Protein AF-A0A5U9QV04-F1 (afdb_monomer_lite)

Structure (mmCIF, N/CA/C/O backbone):
data_AF-A0A5U9QV04-F1
#
_entry.id   AF-A0A5U9QV04-F1
#
loop_
_atom_site.group_PDB
_atom_site.id
_atom_site.type_symbol
_atom_site.label_atom_id
_atom_site.label_alt_id
_atom_site.label_comp_id
_atom_site.label_asym_id
_atom_site.label_entity_id
_atom_site.label_seq_id
_atom_site.pdbx_PDB_ins_code
_atom_site.Cartn_x
_atom_site.Cartn_y
_atom_site.Cartn_z
_atom_site.occupancy
_atom_site.B_iso_or_equiv
_atom_site.auth_seq_id
_atom_site.auth_comp_id
_atom_site.auth_asym_id
_atom_site.auth_atom_id
_atom_site.pdbx_PDB_model_num
ATOM 1 N N . GLY A 1 1 ? 17.206 -8.617 -10.896 1.00 93.12 1 GLY A N 1
ATOM 2 C CA . GLY A 1 1 ? 17.234 -7.460 -11.802 1.00 93.12 1 GLY A CA 1
ATOM 3 C C . GLY A 1 1 ? 16.052 -7.470 -12.743 1.00 93.12 1 GLY A C 1
ATOM 4 O O . GLY A 1 1 ? 15.177 -8.313 -12.591 1.00 93.12 1 GLY A O 1
ATOM 5 N N . ILE A 1 2 ? 16.029 -6.544 -13.695 1.00 98.12 2 ILE A N 1
ATOM 6 C CA . ILE A 1 2 ? 15.026 -6.444 -14.764 1.00 98.12 2 ILE A CA 1
ATOM 7 C C . ILE A 1 2 ? 15.676 -5.795 -15.986 1.00 98.12 2 ILE A C 1
ATOM 9 O O . ILE A 1 2 ? 16.628 -5.028 -15.838 1.00 98.12 2 ILE A O 1
ATOM 13 N N . ARG A 1 3 ? 15.158 -6.073 -17.183 1.00 97.94 3 ARG A N 1
ATOM 14 C CA . ARG A 1 3 ? 15.491 -5.307 -18.385 1.00 97.94 3 ARG A CA 1
ATOM 15 C C . ARG A 1 3 ? 14.346 -4.354 -18.701 1.00 97.94 3 ARG A C 1
ATOM 17 O O . ARG A 1 3 ? 13.222 -4.794 -18.927 1.00 97.94 3 ARG A O 1
ATOM 24 N N . LEU A 1 4 ? 14.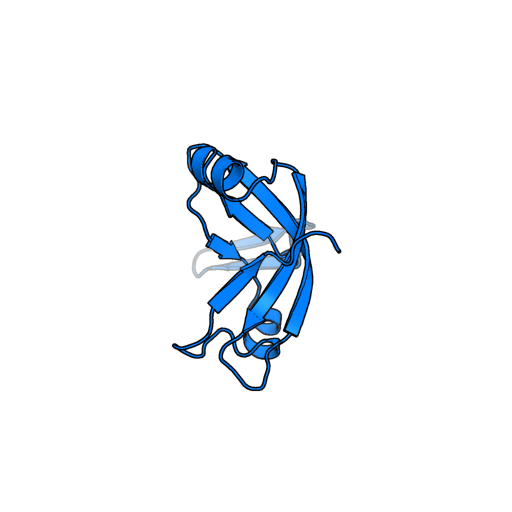636 -3.060 -18.693 1.00 97.81 4 LEU A N 1
ATOM 25 C CA . LEU A 1 4 ? 13.705 -2.013 -19.095 1.00 97.81 4 LEU A CA 1
ATOM 26 C C . LEU A 1 4 ? 13.865 -1.790 -20.594 1.00 97.81 4 LEU A C 1
ATOM 28 O O . LEU A 1 4 ? 14.971 -1.523 -21.058 1.00 97.81 4 LEU A O 1
ATOM 32 N N . VAL A 1 5 ? 12.774 -1.909 -21.345 1.00 98.12 5 VAL A N 1
ATOM 33 C CA . VAL A 1 5 ? 12.779 -1.755 -22.803 1.00 98.12 5 VAL A CA 1
ATOM 34 C C . VAL A 1 5 ? 11.809 -0.650 -23.185 1.00 98.12 5 VAL A C 1
ATOM 36 O O . VAL A 1 5 ? 10.658 -0.637 -22.751 1.00 98.12 5 VAL A O 1
ATOM 39 N N . SER A 1 6 ? 12.279 0.271 -24.015 1.00 97.75 6 SER A N 1
ATOM 40 C CA . SER A 1 6 ? 11.476 1.309 -24.655 1.00 97.75 6 SER A CA 1
ATOM 41 C C . SER A 1 6 ? 11.706 1.276 -26.170 1.00 97.75 6 SER A C 1
ATOM 43 O O . SER A 1 6 ? 12.660 0.642 -26.624 1.00 97.75 6 SER A O 1
ATOM 45 N N . PRO A 1 7 ? 10.907 1.999 -26.973 1.00 98.50 7 PRO A N 1
ATOM 46 C CA . PRO A 1 7 ? 11.149 2.107 -28.413 1.00 98.50 7 PRO A CA 1
ATOM 47 C C . PRO A 1 7 ? 12.511 2.711 -28.804 1.00 98.50 7 PRO A C 1
ATOM 49 O O . PRO A 1 7 ? 12.916 2.571 -29.954 1.00 98.50 7 PRO A O 1
ATOM 52 N N . PHE A 1 8 ? 13.206 3.396 -27.887 1.00 97.69 8 PHE A N 1
ATOM 53 C CA . PHE A 1 8 ? 14.444 4.129 -28.181 1.00 97.69 8 PHE A CA 1
ATOM 54 C C . PHE A 1 8 ? 15.707 3.480 -27.598 1.00 97.69 8 PHE A C 1
ATOM 56 O O . PHE A 1 8 ? 16.801 3.746 -28.090 1.00 97.69 8 PHE A O 1
ATOM 63 N N . ALA A 1 9 ? 15.574 2.670 -26.542 1.00 98.12 9 ALA A N 1
ATOM 64 C CA . ALA A 1 9 ? 16.699 2.058 -25.834 1.00 98.12 9 ALA A CA 1
ATOM 65 C C . ALA A 1 9 ? 16.256 0.911 -24.913 1.00 98.12 9 ALA A C 1
ATOM 67 O O . ALA A 1 9 ? 15.092 0.846 -24.498 1.00 98.12 9 ALA A O 1
ATOM 68 N N . GLU A 1 10 ? 17.225 0.081 -24.523 1.00 98.19 10 GLU A N 1
ATOM 69 C CA . GLU A 1 10 ? 17.106 -0.894 -23.439 1.00 98.19 10 GLU A CA 1
ATOM 70 C C . GLU A 1 10 ? 18.167 -0.669 -22.349 1.00 98.19 10 GLU A C 1
ATOM 72 O O . GLU A 1 10 ? 19.262 -0.177 -22.620 1.00 98.19 10 GLU A O 1
ATOM 77 N N . LEU A 1 11 ? 17.823 -1.019 -21.107 1.00 97.88 11 LEU A N 1
ATOM 78 C CA . LEU A 1 11 ? 18.690 -0.921 -19.932 1.00 97.88 11 LEU A CA 1
ATOM 79 C C . LEU A 1 11 ? 18.523 -2.163 -19.055 1.00 97.88 11 LEU A C 1
ATOM 81 O O . LEU A 1 11 ? 17.411 -2.479 -18.628 1.00 97.88 11 LEU A O 1
ATOM 85 N N . GLU A 1 12 ? 19.626 -2.833 -18.729 1.00 98.25 12 GLU A N 1
ATOM 86 C CA . GLU A 1 12 ? 19.637 -3.889 -17.717 1.00 98.25 12 GLU A CA 1
ATOM 87 C C . GLU A 1 12 ? 19.944 -3.316 -16.332 1.00 98.25 12 GLU A C 1
ATOM 89 O O . GLU A 1 12 ? 20.982 -2.696 -16.105 1.00 98.25 12 GLU A O 1
ATOM 94 N N . LEU A 1 13 ? 19.040 -3.556 -15.383 1.00 98.12 13 LEU A N 1
ATOM 95 C CA . LEU A 1 13 ? 19.241 -3.248 -13.973 1.00 98.12 13 LEU A CA 1
ATOM 96 C C . LEU A 1 13 ? 19.574 -4.542 -13.217 1.00 98.12 13 LEU A C 1
ATOM 98 O O . LEU A 1 13 ? 18.731 -5.446 -13.177 1.00 98.12 13 LEU A O 1
ATOM 102 N N . PRO A 1 14 ? 20.748 -4.660 -12.565 1.00 97.75 14 PRO A N 1
ATOM 103 C CA . PRO A 1 14 ? 21.109 -5.872 -11.826 1.00 97.75 14 PRO A CA 1
ATOM 104 C C . PRO A 1 14 ? 20.211 -6.086 -10.593 1.00 97.75 14 PRO A C 1
ATOM 106 O O . PRO A 1 14 ? 19.885 -7.222 -10.234 1.00 97.75 14 PRO A O 1
ATOM 109 N N . SER A 1 15 ? 19.721 -5.002 -9.990 1.00 97.56 15 SER A N 1
ATOM 110 C CA . SER A 1 15 ? 18.882 -4.986 -8.786 1.00 97.56 15 SER A CA 1
ATOM 111 C C . SER A 1 15 ? 17.851 -3.845 -8.830 1.00 97.56 15 SER A C 1
ATOM 113 O O . SER A 1 15 ? 17.851 -3.046 -9.763 1.00 97.56 15 SER A O 1
ATOM 115 N N . GLY A 1 16 ? 16.938 -3.803 -7.850 1.00 95.75 16 GLY A N 1
ATOM 116 C CA . GLY A 1 16 ? 15.930 -2.737 -7.702 1.00 95.75 16 GLY A CA 1
ATOM 117 C C . GLY A 1 16 ? 14.471 -3.172 -7.891 1.00 95.75 16 GLY A C 1
ATOM 118 O O . GLY A 1 16 ? 13.570 -2.403 -7.582 1.00 95.75 16 GLY A O 1
ATOM 119 N N . VAL A 1 17 ? 14.222 -4.404 -8.347 1.00 97.50 17 VAL A N 1
ATOM 120 C CA . VAL A 1 17 ? 12.866 -4.984 -8.385 1.00 97.50 17 VAL A CA 1
ATOM 121 C C . VAL A 1 17 ? 12.452 -5.402 -6.979 1.00 97.50 17 VAL A C 1
ATOM 123 O O . VAL A 1 17 ? 13.228 -6.061 -6.285 1.00 97.50 17 VAL A O 1
ATOM 126 N N . ILE A 1 18 ? 11.227 -5.056 -6.590 1.00 97.50 18 ILE A N 1
ATOM 127 C CA . ILE A 1 18 ? 10.637 -5.395 -5.294 1.00 97.50 18 ILE A CA 1
ATOM 128 C C . ILE A 1 18 ? 9.210 -5.917 -5.474 1.00 97.50 18 ILE A C 1
ATOM 130 O O . ILE A 1 18 ? 8.547 -5.588 -6.456 1.00 97.50 18 ILE A O 1
ATOM 134 N N . VAL A 1 19 ? 8.734 -6.681 -4.492 1.00 97.50 19 VAL A N 1
ATOM 135 C CA . VAL A 1 19 ? 7.297 -6.846 -4.235 1.00 97.50 19 VAL A CA 1
ATOM 136 C C . VAL A 1 19 ? 6.888 -5.729 -3.281 1.00 97.50 19 VAL A C 1
ATOM 138 O O . VAL A 1 19 ? 7.588 -5.479 -2.295 1.00 97.50 19 VAL A O 1
ATOM 141 N N . ALA A 1 20 ? 5.809 -5.013 -3.592 1.00 97.69 20 ALA A N 1
ATOM 142 C CA . ALA A 1 20 ? 5.375 -3.888 -2.776 1.00 97.69 20 ALA A CA 1
ATOM 143 C C . ALA A 1 20 ? 4.895 -4.388 -1.407 1.00 97.69 20 ALA A C 1
ATOM 145 O O . ALA A 1 20 ? 3.978 -5.192 -1.308 1.00 97.69 20 ALA A O 1
ATOM 146 N N . GLN A 1 21 ? 5.514 -3.907 -0.330 1.00 98.00 21 GLN A N 1
ATOM 147 C CA . GLN A 1 21 ? 5.004 -4.158 1.013 1.00 98.00 21 GLN A CA 1
ATOM 148 C C . GLN A 1 21 ? 3.805 -3.241 1.269 1.00 98.00 21 GLN A C 1
ATOM 150 O O . GLN A 1 21 ? 3.951 -2.021 1.173 1.00 98.00 21 GLN A O 1
ATOM 155 N N . ARG A 1 22 ? 2.658 -3.805 1.656 1.00 98.50 22 ARG A N 1
ATOM 156 C CA . ARG A 1 22 ? 1.475 -3.042 2.078 1.00 98.50 22 ARG A CA 1
ATOM 157 C C . ARG A 1 22 ? 1.763 -2.022 3.180 1.00 98.50 22 ARG A C 1
ATOM 159 O O . ARG A 1 22 ? 2.480 -2.304 4.146 1.00 98.50 22 ARG A O 1
ATOM 166 N N . HIS A 1 23 ? 1.186 -0.835 3.049 1.00 98.69 23 HIS A N 1
ATOM 167 C CA . HIS A 1 23 ? 1.396 0.273 3.979 1.00 98.69 23 HIS A CA 1
ATOM 168 C C . HIS A 1 23 ? 0.249 1.282 3.928 1.00 98.69 23 HIS A C 1
ATOM 170 O O . HIS A 1 23 ? -0.539 1.289 2.988 1.00 98.69 23 HIS A O 1
ATOM 176 N N . ILE A 1 24 ? 0.162 2.140 4.942 1.00 98.69 24 ILE A N 1
ATOM 177 C CA . ILE A 1 24 ? -0.771 3.266 4.978 1.00 98.69 24 ILE A CA 1
ATOM 178 C C . ILE A 1 24 ? 0.036 4.562 4.998 1.00 98.69 24 ILE A C 1
ATOM 180 O O . ILE A 1 24 ? 0.868 4.765 5.887 1.00 98.69 24 ILE A O 1
ATOM 184 N N . HIS A 1 25 ? -0.213 5.431 4.024 1.00 98.75 25 HIS A N 1
ATOM 185 C CA . HIS A 1 25 ? 0.223 6.820 4.059 1.00 98.75 25 HIS A CA 1
ATOM 186 C C . HIS A 1 25 ? -0.716 7.628 4.950 1.00 98.75 25 HIS A C 1
ATOM 188 O O . HIS A 1 25 ? -1.926 7.415 4.938 1.00 98.75 25 HIS A O 1
ATOM 194 N N . MET A 1 26 ? -0.163 8.546 5.739 1.00 98.38 26 MET A N 1
ATOM 195 C CA . MET A 1 26 ? -0.924 9.420 6.631 1.00 98.38 26 MET A CA 1
ATOM 196 C C . MET A 1 26 ? -0.274 10.799 6.728 1.00 98.38 26 MET A C 1
ATOM 198 O O . MET A 1 26 ? 0.955 10.911 6.771 1.00 98.38 26 MET A O 1
ATOM 202 N N . SER A 1 27 ? -1.091 11.846 6.856 1.00 98.69 27 SER A N 1
ATOM 203 C CA . SER A 1 27 ? -0.600 13.127 7.368 1.00 98.69 27 SER A CA 1
ATOM 204 C C . SER A 1 27 ? -0.325 13.029 8.881 1.0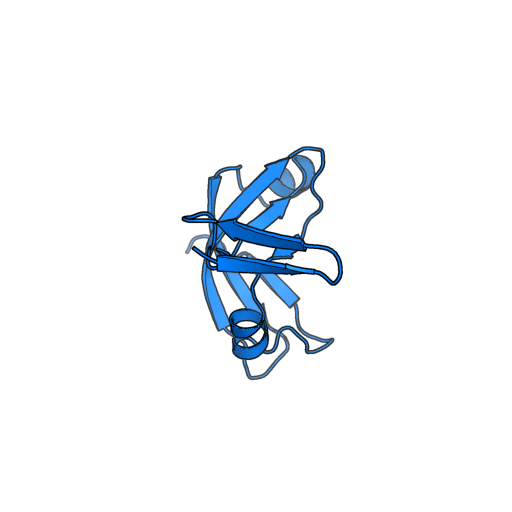0 98.69 27 SER A C 1
ATOM 206 O O . SER A 1 27 ? -0.861 12.137 9.551 1.00 98.69 27 SER A O 1
ATOM 208 N N . PRO A 1 28 ? 0.458 13.947 9.482 1.00 98.62 28 PRO A N 1
ATOM 209 C CA . PRO A 1 28 ? 0.638 13.976 10.936 1.00 98.62 28 PRO A CA 1
ATOM 210 C C . PRO A 1 28 ? -0.678 14.117 11.717 1.00 98.62 28 PRO A C 1
ATOM 212 O O . PRO A 1 28 ? -0.798 13.578 12.816 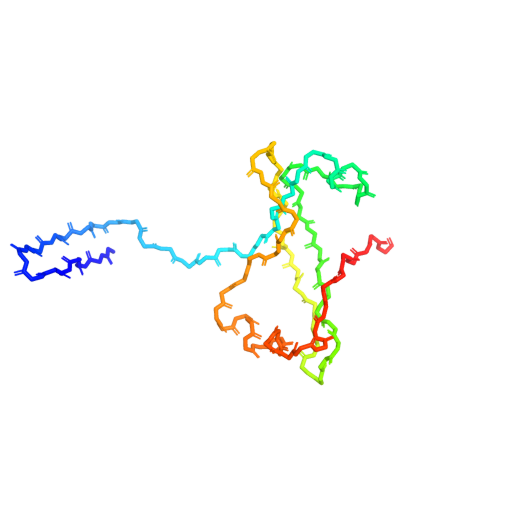1.00 98.62 28 PRO A O 1
ATOM 215 N N . LEU A 1 29 ? -1.672 14.813 11.151 1.00 98.50 29 LEU A N 1
ATOM 216 C CA . LEU A 1 29 ? -2.992 14.959 11.764 1.00 98.50 29 LEU A CA 1
ATOM 217 C C . LEU A 1 29 ? -3.773 13.639 11.738 1.00 98.50 29 LEU A C 1
ATOM 219 O O . LEU A 1 29 ? -4.343 13.263 12.759 1.00 98.50 29 LEU A O 1
ATOM 223 N N . ASP A 1 30 ? -3.761 12.917 10.614 1.00 98.38 30 ASP A N 1
ATOM 224 C CA . ASP A 1 30 ? -4.424 11.608 10.509 1.00 98.38 30 ASP A CA 1
ATOM 225 C C . ASP A 1 30 ? -3.815 10.609 11.495 1.00 98.38 30 ASP A C 1
ATOM 227 O O . ASP A 1 30 ? -4.540 9.932 12.221 1.00 98.38 30 ASP A O 1
ATOM 231 N N . ALA A 1 31 ? -2.482 10.572 11.580 1.00 97.94 31 ALA A N 1
ATOM 232 C CA . ALA A 1 31 ? -1.758 9.723 12.521 1.00 97.94 31 ALA A CA 1
ATOM 233 C C . ALA A 1 31 ? -2.134 10.037 13.982 1.00 97.94 31 ALA A C 1
ATOM 235 O O . ALA A 1 31 ? -2.399 9.125 14.766 1.00 97.94 31 ALA A O 1
ATOM 236 N N . LEU A 1 32 ? -2.253 11.325 14.334 1.00 97.69 32 LEU A N 1
ATOM 237 C CA . LEU A 1 32 ? -2.708 11.761 15.656 1.00 97.69 32 LEU A CA 1
ATOM 238 C C . LEU A 1 32 ? -4.154 11.326 15.947 1.00 97.69 32 LEU A C 1
ATOM 240 O O . LEU A 1 32 ? -4.428 10.801 17.027 1.00 97.69 32 LEU A O 1
ATOM 244 N N . ILE A 1 33 ? -5.075 11.525 14.997 1.00 97.31 33 ILE A N 1
ATOM 245 C CA . ILE A 1 33 ? -6.494 11.151 15.131 1.00 97.31 33 ILE A CA 1
ATOM 246 C C . ILE A 1 33 ? -6.638 9.636 15.305 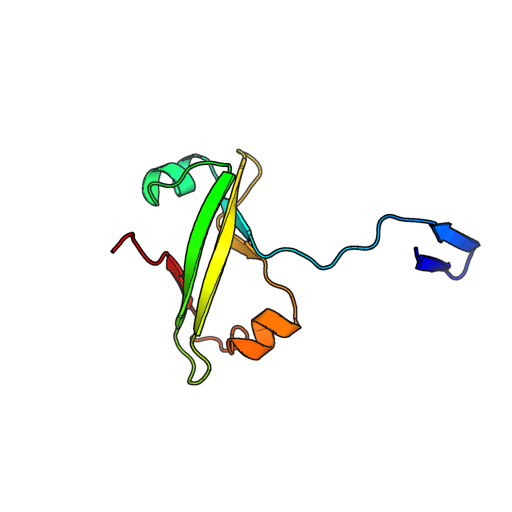1.00 97.31 33 ILE A C 1
ATOM 248 O O . ILE A 1 33 ? -7.390 9.175 16.167 1.00 97.31 33 ILE A O 1
ATOM 252 N N . LEU A 1 34 ? -5.893 8.867 14.511 1.00 96.06 34 LEU A N 1
ATOM 253 C CA . LEU A 1 34 ? -5.912 7.405 14.504 1.00 96.06 34 LEU A CA 1
ATOM 254 C C . LEU A 1 34 ? -5.017 6.782 15.585 1.00 96.06 34 LEU A C 1
ATOM 256 O O . LEU A 1 34 ? -5.042 5.566 15.758 1.00 96.06 34 LEU A O 1
ATOM 260 N N . LYS A 1 35 ? -4.289 7.608 16.349 1.00 96.69 35 LYS A N 1
ATOM 261 C CA . LYS A 1 35 ? -3.410 7.217 17.463 1.00 96.69 35 LYS A CA 1
ATOM 262 C C . LYS A 1 35 ? -2.327 6.213 17.056 1.00 96.69 35 LYS A C 1
ATOM 264 O O . LYS A 1 35 ? -2.065 5.252 17.776 1.00 96.69 35 LYS A O 1
ATOM 269 N N . VAL A 1 36 ? -1.697 6.462 15.914 1.00 96.81 36 VAL A N 1
ATOM 270 C CA . VAL A 1 36 ? -0.563 5.689 15.391 1.00 96.81 36 VAL A CA 1
ATOM 271 C C . VAL A 1 36 ? 0.613 6.617 15.094 1.00 96.81 36 VAL A C 1
ATOM 273 O O . VAL A 1 36 ? 0.447 7.829 14.959 1.00 96.81 36 VAL A O 1
ATOM 276 N N . SER A 1 37 ? 1.809 6.052 14.991 1.00 97.44 37 SER A N 1
ATOM 277 C CA . SER A 1 37 ? 3.054 6.767 14.711 1.00 97.44 37 SER A CA 1
ATOM 278 C C . SER A 1 37 ? 3.728 6.253 13.441 1.00 97.44 37 SER A C 1
ATOM 280 O O . SER A 1 37 ? 3.479 5.143 12.972 1.00 97.44 37 SER A O 1
ATOM 282 N N . HIS A 1 38 ? 4.620 7.067 12.873 1.00 98.19 38 HIS A N 1
ATOM 283 C CA . HIS A 1 38 ? 5.484 6.628 11.778 1.00 98.19 38 HIS A CA 1
ATOM 284 C C . HIS A 1 38 ? 6.290 5.388 12.193 1.00 98.19 38 HIS A C 1
ATOM 286 O O . HIS A 1 38 ? 6.943 5.403 13.233 1.00 98.19 38 HIS A O 1
ATOM 292 N N . GLY A 1 39 ? 6.293 4.354 11.350 1.00 96.88 39 GLY A N 1
ATOM 293 C CA . GLY A 1 39 ? 7.018 3.107 11.593 1.00 96.88 39 GLY A CA 1
ATOM 294 C C . GLY A 1 39 ? 6.240 2.057 12.388 1.00 96.88 39 GLY A C 1
ATOM 295 O O . GLY A 1 39 ? 6.721 0.930 12.503 1.00 96.88 39 GLY A O 1
ATOM 296 N N . ASP A 1 40 ? 5.043 2.377 12.890 1.00 97.69 40 ASP A N 1
ATOM 297 C CA . ASP A 1 40 ? 4.192 1.387 13.547 1.00 97.69 40 ASP A CA 1
ATOM 298 C C . ASP A 1 40 ? 3.752 0.293 12.565 1.00 97.69 40 ASP A C 1
ATOM 300 O O . ASP A 1 40 ? 3.532 0.534 11.374 1.00 97.69 40 ASP A O 1
ATOM 304 N N . MET A 1 41 ? 3.573 -0.917 13.097 1.00 97.44 41 MET A N 1
ATOM 305 C CA . MET A 1 41 ? 2.995 -2.049 12.379 1.00 97.44 41 MET A CA 1
ATOM 306 C C . MET A 1 41 ? 1.600 -2.319 12.932 1.00 97.44 41 MET A C 1
ATOM 308 O O . MET A 1 41 ? 1.444 -2.654 14.106 1.00 97.44 41 MET A O 1
ATOM 312 N N . VAL A 1 42 ? 0.585 -2.193 12.083 1.00 97.19 42 VAL A N 1
ATOM 313 C CA . VAL A 1 42 ? -0.822 -2.351 12.468 1.00 97.19 42 VAL A CA 1
ATOM 314 C C . VAL A 1 42 ? -1.472 -3.524 11.744 1.00 97.19 42 VAL A C 1
ATOM 316 O O . VAL A 1 42 ? -0.889 -4.137 10.845 1.00 97.19 42 VAL A O 1
ATOM 319 N N . SER A 1 43 ? -2.701 -3.838 12.148 1.00 98.00 43 SER A N 1
ATOM 320 C CA . SER A 1 43 ? -3.578 -4.740 11.406 1.00 98.00 43 SER A CA 1
ATOM 321 C C . SER A 1 43 ? -4.747 -3.958 10.818 1.00 98.00 43 SER A C 1
ATOM 323 O O . SER A 1 43 ? -5.283 -3.057 11.466 1.00 98.00 43 SER A O 1
ATOM 325 N N . VAL A 1 44 ? -5.146 -4.301 9.597 1.00 98.19 44 VAL A N 1
ATOM 326 C CA . VAL A 1 44 ? -6.226 -3.624 8.871 1.00 98.19 44 VAL A CA 1
ATOM 327 C C . VAL A 1 44 ? -7.243 -4.653 8.416 1.00 98.19 44 VAL A C 1
ATOM 329 O O . VAL A 1 44 ? -6.882 -5.608 7.733 1.00 98.19 44 VAL A O 1
ATOM 332 N N . ALA A 1 45 ? -8.500 -4.457 8.795 1.00 98.06 45 ALA A N 1
ATOM 333 C CA . ALA A 1 45 ? -9.616 -5.214 8.252 1.00 98.06 45 ALA A CA 1
ATOM 334 C C . ALA A 1 45 ? -10.100 -4.537 6.967 1.00 98.06 45 ALA A C 1
ATOM 336 O O . ALA A 1 45 ? -10.308 -3.322 6.967 1.00 98.06 45 ALA A O 1
ATOM 337 N N . ILE A 1 46 ? -10.280 -5.318 5.905 1.00 97.94 46 ILE A N 1
ATOM 338 C CA . ILE A 1 46 ? -11.051 -4.925 4.725 1.00 97.94 46 ILE A CA 1
ATOM 339 C C . ILE A 1 46 ? -12.421 -5.587 4.854 1.00 97.94 46 ILE A C 1
ATOM 341 O O . ILE A 1 46 ? -12.513 -6.805 5.016 1.00 97.94 46 ILE A O 1
ATOM 345 N N . GLU A 1 47 ? -13.468 -4.770 4.853 1.00 96.62 47 GLU A N 1
ATOM 346 C CA . GLU A 1 47 ? -14.862 -5.155 5.102 1.00 96.62 47 GLU A CA 1
ATOM 347 C C . GLU A 1 47 ? -15.749 -4.640 3.955 1.00 96.62 47 GLU A C 1
ATOM 349 O O . GLU A 1 47 ? -15.307 -3.799 3.180 1.00 96.62 47 GLU A O 1
ATOM 354 N N . GLY A 1 48 ? -16.997 -5.118 3.846 1.00 91.31 48 GLY A N 1
ATOM 355 C CA . GLY A 1 48 ? -17.959 -4.672 2.818 1.00 91.31 48 GLY A CA 1
ATOM 356 C C . GLY A 1 48 ? -18.123 -5.611 1.614 1.00 91.31 48 GLY A C 1
ATOM 357 O O . GLY A 1 48 ? -18.975 -5.363 0.764 1.00 91.31 48 GLY A O 1
ATOM 358 N N . ASP A 1 49 ? -17.362 -6.706 1.581 1.00 92.06 49 ASP A N 1
ATOM 359 C CA . ASP A 1 49 ? -17.433 -7.786 0.591 1.00 92.06 49 ASP A CA 1
ATOM 360 C C . ASP A 1 49 ? -17.323 -9.163 1.284 1.00 92.06 49 ASP A C 1
ATOM 362 O O . ASP A 1 49 ? -16.776 -9.263 2.388 1.00 92.06 49 ASP A O 1
ATOM 366 N N . ASP A 1 50 ? -17.803 -10.232 0.637 1.00 93.94 50 ASP A N 1
ATOM 367 C CA . ASP A 1 50 ? -17.715 -11.615 1.144 1.00 93.94 50 ASP A CA 1
ATOM 368 C C . ASP A 1 50 ? -16.263 -12.120 1.252 1.00 93.94 50 ASP A C 1
ATOM 370 O O . ASP A 1 50 ? -15.981 -13.086 1.964 1.00 93.94 50 ASP A O 1
ATOM 374 N N . ARG A 1 51 ? -15.322 -11.459 0.568 1.00 96.75 51 ARG A N 1
ATOM 375 C CA . ARG A 1 51 ? -13.878 -11.727 0.631 1.00 96.75 51 ARG A CA 1
ATOM 376 C C . ARG A 1 51 ? -13.153 -10.958 1.738 1.00 96.75 51 ARG A C 1
ATOM 378 O O . ARG A 1 51 ? -11.921 -10.935 1.750 1.00 96.75 51 ARG A O 1
ATOM 385 N N . GLY A 1 52 ? -13.893 -10.347 2.665 1.00 96.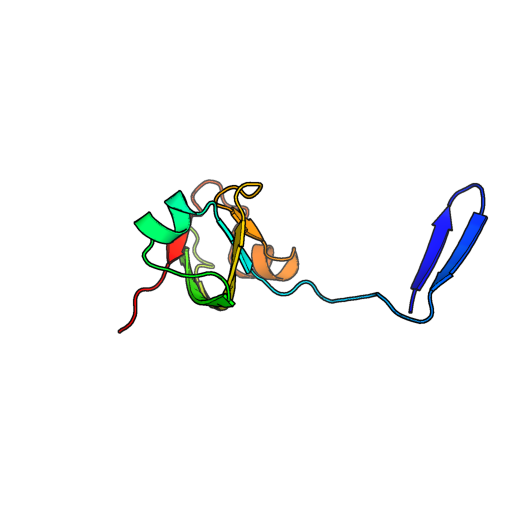31 52 GLY A N 1
ATOM 386 C CA . GLY A 1 52 ? -13.327 -9.590 3.777 1.00 96.31 52 GLY A CA 1
ATOM 387 C C . GLY A 1 52 ? -12.268 -10.374 4.563 1.00 96.31 52 GLY A C 1
ATOM 388 O O . GLY A 1 52 ? -12.412 -11.567 4.843 1.00 96.31 52 GLY A O 1
ATOM 389 N N . LEU A 1 53 ? -11.177 -9.697 4.922 1.00 97.56 53 LEU A N 1
ATOM 390 C CA . LEU A 1 53 ? -10.034 -10.298 5.611 1.00 97.56 53 LEU A CA 1
ATOM 391 C C . LEU A 1 53 ? -9.268 -9.271 6.448 1.00 97.56 53 LEU A C 1
ATOM 393 O O . LEU A 1 53 ? -9.515 -8.068 6.371 1.00 97.56 53 LEU A O 1
ATOM 397 N N . ILE A 1 54 ? -8.312 -9.753 7.247 1.00 98.19 54 ILE A N 1
ATOM 398 C CA . ILE A 1 54 ? -7.416 -8.900 8.034 1.00 98.19 54 ILE A CA 1
ATOM 399 C C . ILE A 1 54 ? -5.984 -9.043 7.523 1.00 98.19 54 ILE A C 1
ATOM 401 O O . ILE A 1 54 ? -5.378 -10.113 7.612 1.00 98.19 54 ILE A O 1
ATOM 405 N N . PHE A 1 55 ? -5.417 -7.936 7.055 1.00 98.19 55 PHE A N 1
ATOM 406 C CA . PHE A 1 55 ? -3.994 -7.822 6.781 1.00 98.19 55 PHE A CA 1
ATOM 407 C C . PHE A 1 55 ? -3.245 -7.499 8.072 1.00 98.19 55 PHE A C 1
ATOM 409 O O . PHE A 1 55 ? -3.404 -6.419 8.635 1.00 98.19 55 PHE A O 1
ATOM 416 N N . ASN A 1 56 ? -2.397 -8.421 8.526 1.00 97.31 56 ASN A N 1
ATOM 417 C CA . ASN A 1 56 ? -1.436 -8.152 9.597 1.00 97.31 56 ASN A CA 1
ATOM 418 C C . ASN A 1 56 ? -0.173 -7.481 9.038 1.00 97.31 56 ASN A C 1
ATOM 420 O O . ASN A 1 56 ? 0.156 -7.637 7.855 1.00 97.31 56 ASN A O 1
ATOM 424 N N . ASN A 1 57 ? 0.592 -6.832 9.917 1.00 96.81 57 ASN A N 1
ATOM 425 C CA . ASN A 1 57 ? 1.884 -6.225 9.596 1.00 96.81 57 ASN A CA 1
ATOM 426 C C . ASN A 1 57 ? 1.787 -5.207 8.443 1.00 96.81 57 ASN A C 1
ATOM 428 O O . ASN A 1 57 ? 2.557 -5.273 7.484 1.00 96.81 57 ASN A O 1
ATOM 432 N N . VAL A 1 58 ? 0.846 -4.267 8.537 1.00 98.31 58 VAL A N 1
ATOM 433 C CA . VAL A 1 58 ? 0.742 -3.114 7.629 1.00 98.31 58 VAL A CA 1
ATOM 434 C C . VAL A 1 58 ? 1.546 -1.956 8.209 1.00 98.31 58 VAL A C 1
ATOM 436 O O . VAL A 1 58 ? 1.312 -1.563 9.349 1.00 98.31 58 VAL A O 1
ATOM 439 N N . ALA A 1 59 ? 2.505 -1.427 7.449 1.00 98.31 59 ALA A N 1
ATOM 440 C CA . ALA A 1 59 ? 3.383 -0.363 7.934 1.00 98.31 59 ALA A CA 1
ATOM 441 C C . ALA A 1 59 ? 2.704 1.012 7.874 1.00 98.31 59 ALA A C 1
ATOM 443 O O . ALA A 1 59 ? 2.096 1.361 6.862 1.00 98.31 59 ALA A O 1
ATOM 444 N N . ILE A 1 60 ? 2.862 1.826 8.916 1.00 98.56 60 ILE A N 1
ATOM 445 C CA . ILE A 1 60 ? 2.423 3.224 8.927 1.00 98.56 60 ILE A CA 1
ATOM 446 C C . ILE A 1 60 ? 3.552 4.134 8.441 1.00 98.56 60 ILE A C 1
ATOM 448 O O . ILE A 1 60 ? 4.666 4.119 8.969 1.00 98.56 60 ILE A O 1
ATOM 452 N N . ARG A 1 61 ? 3.253 4.977 7.452 1.00 98.56 61 ARG A N 1
ATOM 453 C CA . ARG A 1 61 ? 4.163 5.986 6.906 1.00 98.56 61 ARG A CA 1
ATOM 454 C C . ARG A 1 61 ? 3.530 7.363 7.055 1.00 98.56 61 ARG A C 1
ATOM 456 O O . ARG A 1 61 ? 2.559 7.685 6.380 1.00 98.56 61 ARG A O 1
ATOM 463 N N . VAL A 1 62 ? 4.093 8.169 7.949 1.00 98.69 62 VAL A N 1
ATOM 464 C CA . VAL A 1 62 ? 3.630 9.541 8.203 1.00 98.69 62 VAL A CA 1
ATOM 465 C C . VAL A 1 62 ? 4.566 10.554 7.550 1.00 98.69 62 VAL A C 1
ATOM 467 O O . VAL A 1 62 ? 5.778 10.473 7.762 1.00 98.69 62 VAL A O 1
ATOM 470 N N . SER A 1 63 ? 4.008 11.509 6.804 1.00 98.50 63 SER A N 1
ATOM 471 C CA . SER A 1 63 ? 4.702 12.683 6.252 1.00 98.50 63 SER A CA 1
ATOM 472 C C . SER A 1 63 ? 3.706 13.834 6.016 1.00 98.50 63 SER A C 1
ATOM 474 O O . SER A 1 63 ? 2.552 13.557 5.691 1.00 98.50 63 SER A O 1
ATOM 476 N N . PRO A 1 64 ? 4.098 15.121 6.129 1.00 98.31 64 PRO A N 1
ATOM 477 C CA . PRO A 1 64 ? 3.237 16.252 5.759 1.00 98.31 64 PRO A CA 1
ATOM 478 C C . PRO A 1 64 ? 2.740 16.225 4.303 1.00 98.31 64 PRO A C 1
ATOM 480 O O . PRO A 1 64 ? 1.681 16.777 4.021 1.00 98.31 64 PRO A O 1
ATOM 483 N N . ASP A 1 65 ? 3.475 15.561 3.405 1.00 98.06 65 ASP A N 1
ATOM 484 C CA . ASP A 1 65 ? 3.144 15.450 1.975 1.00 98.06 65 ASP A CA 1
ATOM 485 C C . ASP A 1 65 ? 2.251 14.236 1.643 1.00 98.06 65 ASP A C 1
ATOM 487 O O . ASP A 1 65 ? 1.969 13.962 0.476 1.00 98.06 65 ASP A O 1
ATOM 491 N N . MET A 1 66 ? 1.822 13.478 2.654 1.00 98.12 66 MET A N 1
ATOM 492 C CA . MET A 1 66 ? 1.015 12.267 2.500 1.00 98.12 66 MET A CA 1
ATOM 493 C C . MET A 1 66 ? -0.458 12.515 2.829 1.00 98.12 66 MET A C 1
ATOM 495 O O . MET A 1 66 ? -0.806 13.335 3.678 1.00 98.12 66 MET A O 1
ATOM 499 N N . ARG A 1 67 ? -1.334 11.757 2.166 1.00 98.12 67 ARG A N 1
ATOM 500 C CA . ARG A 1 67 ? -2.772 11.694 2.455 1.00 98.12 67 ARG A CA 1
ATOM 501 C C . ARG A 1 67 ? -3.118 10.328 3.026 1.00 98.12 67 ARG A C 1
ATOM 503 O O . ARG A 1 67 ? -2.417 9.366 2.729 1.00 98.12 67 ARG A O 1
ATOM 510 N N . LEU A 1 68 ? -4.192 10.262 3.813 1.00 98.25 68 LEU A N 1
ATOM 511 C CA . LEU A 1 68 ? -4.702 9.007 4.351 1.00 98.25 68 LEU A CA 1
ATOM 512 C C . LEU A 1 68 ? -5.109 8.055 3.218 1.00 98.25 68 LEU A C 1
ATOM 514 O O . LEU A 1 68 ? -6.158 8.232 2.602 1.00 98.25 68 LEU A O 1
ATOM 518 N N . GLU A 1 69 ? -4.279 7.051 2.953 1.00 97.94 69 GLU A N 1
ATOM 519 C CA . GLU A 1 69 ? -4.544 6.031 1.939 1.00 97.94 69 GLU A CA 1
ATOM 520 C C . GLU A 1 69 ? -3.807 4.730 2.283 1.00 97.94 69 GLU A C 1
ATOM 522 O O . GLU A 1 69 ? -2.676 4.757 2.770 1.00 97.94 69 GLU A O 1
ATOM 527 N N . MET A 1 70 ? -4.430 3.583 2.017 1.00 98.06 70 MET A N 1
ATOM 528 C CA . MET A 1 70 ? -3.771 2.282 2.128 1.00 98.06 70 MET A CA 1
ATOM 529 C C . MET A 1 70 ? -3.313 1.824 0.746 1.00 98.06 70 MET A C 1
ATOM 531 O O . MET A 1 70 ? -4.111 1.755 -0.184 1.00 98.06 70 MET A O 1
ATOM 535 N N . HIS A 1 71 ? -2.032 1.489 0.620 1.00 98.50 71 HIS A N 1
ATOM 536 C CA . HIS A 1 71 ? -1.454 0.868 -0.566 1.00 98.50 71 HIS A CA 1
ATOM 537 C C . HIS A 1 71 ? -1.307 -0.629 -0.343 1.00 98.50 71 HIS A C 1
ATOM 539 O O . HIS A 1 71 ? -0.636 -1.063 0.596 1.00 98.50 71 HIS A O 1
ATOM 545 N N . ILE A 1 72 ? -1.919 -1.387 -1.241 1.00 98.25 72 ILE A N 1
ATOM 546 C CA . ILE A 1 72 ? -1.809 -2.837 -1.401 1.00 98.25 72 ILE A CA 1
ATOM 547 C C . ILE A 1 72 ? -1.587 -3.129 -2.884 1.00 98.25 72 ILE A C 1
ATOM 549 O O . ILE A 1 72 ? -1.935 -2.299 -3.731 1.00 98.25 72 ILE A O 1
ATOM 553 N N . ASP A 1 73 ? -0.986 -4.269 -3.208 1.00 98.38 73 ASP A N 1
ATOM 554 C CA . ASP A 1 73 ? -0.840 -4.668 -4.609 1.00 98.38 73 ASP A CA 1
ATOM 555 C C . ASP A 1 73 ? -2.135 -5.27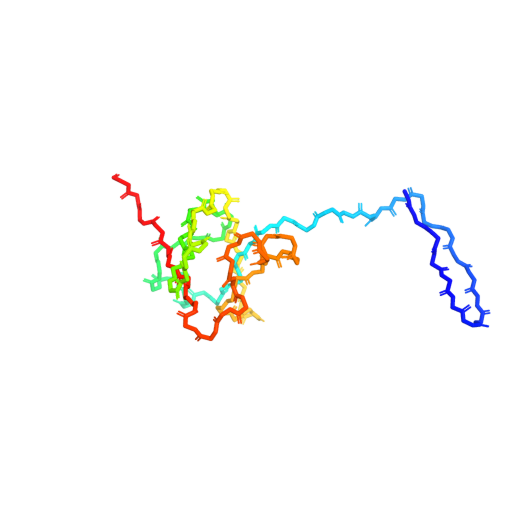3 -5.186 1.00 98.38 73 ASP A C 1
ATOM 557 O O . ASP A 1 73 ? -3.149 -5.433 -4.501 1.00 98.38 73 ASP A O 1
ATOM 561 N N . THR A 1 74 ? -2.115 -5.580 -6.483 1.00 97.88 74 THR A N 1
ATOM 562 C CA . THR A 1 74 ? -3.275 -6.133 -7.191 1.00 97.88 74 THR A CA 1
ATOM 563 C C . THR A 1 74 ? -3.708 -7.494 -6.644 1.00 97.88 74 THR A C 1
ATOM 565 O O . THR A 1 74 ? -4.905 -7.774 -6.598 1.00 97.88 74 THR A O 1
ATOM 568 N N . ASP A 1 75 ? -2.772 -8.344 -6.221 1.00 98.19 75 ASP A N 1
ATOM 569 C CA . ASP A 1 75 ? -3.091 -9.678 -5.710 1.00 98.19 75 ASP A CA 1
ATOM 570 C C . ASP A 1 75 ? -3.728 -9.582 -4.320 1.00 98.19 75 ASP A C 1
ATOM 572 O O . ASP A 1 75 ? -4.714 -10.266 -4.041 1.00 98.19 75 ASP A O 1
ATOM 576 N N . GLU A 1 76 ? -3.234 -8.677 -3.474 1.00 98.25 76 GLU A N 1
ATOM 577 C CA . GLU A 1 76 ? -3.828 -8.337 -2.182 1.00 98.25 76 GLU A CA 1
ATOM 578 C C . GLU A 1 76 ? -5.227 -7.722 -2.337 1.00 98.25 76 GLU A C 1
ATOM 580 O O . GLU A 1 76 ? -6.161 -8.147 -1.652 1.00 98.25 76 GLU A O 1
ATOM 585 N N . ALA A 1 77 ? -5.402 -6.764 -3.255 1.00 97.69 77 ALA A N 1
ATOM 586 C CA . ALA A 1 77 ? -6.698 -6.137 -3.521 1.00 97.69 77 ALA A CA 1
ATOM 587 C C . ALA A 1 77 ? -7.728 -7.161 -4.006 1.00 97.69 77 ALA A C 1
ATOM 589 O O . ALA A 1 77 ? -8.830 -7.240 -3.459 1.00 97.69 77 ALA A O 1
ATOM 590 N N . ASN A 1 78 ? -7.335 -8.004 -4.967 1.00 97.56 78 ASN A N 1
ATOM 591 C CA . ASN A 1 78 ? -8.159 -9.107 -5.440 1.00 97.56 78 ASN A CA 1
ATOM 592 C C . ASN A 1 78 ? -8.488 -10.057 -4.291 1.00 97.56 78 ASN A C 1
ATOM 594 O O . ASN A 1 78 ? -9.648 -10.415 -4.135 1.00 97.56 78 ASN A O 1
ATOM 598 N N . ALA A 1 79 ? -7.506 -10.462 -3.476 1.00 97.56 79 ALA A N 1
ATOM 599 C CA . ALA A 1 79 ? -7.708 -11.381 -2.356 1.00 97.56 79 ALA A CA 1
ATOM 600 C C . ALA A 1 79 ? -8.789 -10.893 -1.382 1.00 97.56 79 ALA A C 1
ATOM 602 O O . ALA A 1 79 ? -9.601 -11.714 -0.952 1.00 97.56 79 ALA A O 1
ATOM 603 N N . ALA A 1 80 ? -8.807 -9.587 -1.099 1.00 97.69 80 ALA A N 1
ATOM 604 C CA . ALA A 1 80 ? -9.695 -8.939 -0.137 1.00 97.69 80 ALA A CA 1
ATOM 605 C C . ALA A 1 80 ? -11.018 -8.405 -0.723 1.00 97.69 80 ALA A C 1
ATOM 607 O O . ALA A 1 80 ? -11.822 -7.867 0.034 1.00 97.69 80 ALA A O 1
ATOM 608 N N . GLY A 1 81 ? -11.239 -8.499 -2.042 1.00 97.12 81 GLY A N 1
ATOM 609 C CA . GLY A 1 81 ? -12.408 -7.886 -2.694 1.00 97.12 81 GLY A CA 1
ATOM 610 C C . GLY A 1 81 ? -12.425 -6.355 -2.586 1.00 97.12 81 GLY A C 1
ATOM 611 O O . GLY A 1 81 ? -13.486 -5.746 -2.467 1.00 97.12 81 GLY A O 1
ATOM 612 N N . ALA A 1 82 ? -11.246 -5.723 -2.568 1.00 96.56 82 ALA A N 1
ATOM 613 C CA . ALA A 1 82 ? -11.095 -4.289 -2.307 1.00 96.56 82 ALA A CA 1
ATOM 614 C C . ALA A 1 82 ? -11.539 -3.386 -3.476 1.00 96.56 82 ALA A C 1
ATOM 616 O O . ALA A 1 82 ? -11.600 -2.168 -3.323 1.00 96.56 82 ALA A O 1
ATOM 617 N N . ASP A 1 83 ? -11.832 -3.964 -4.641 1.00 94.25 83 ASP A N 1
ATOM 618 C CA . ASP A 1 83 ? -12.404 -3.285 -5.805 1.00 94.25 83 ASP A CA 1
ATOM 619 C C . ASP A 1 83 ? -13.933 -3.125 -5.717 1.00 94.25 83 ASP A C 1
ATOM 621 O O . ASP A 1 83 ? -14.524 -2.379 -6.503 1.00 94.25 83 ASP A O 1
ATOM 625 N N . ASN A 1 84 ? -14.584 -3.777 -4.747 1.00 95.06 84 ASN A N 1
ATOM 626 C CA . ASN A 1 84 ? -16.004 -3.592 -4.482 1.00 95.06 84 ASN A CA 1
ATOM 627 C C . ASN A 1 84 ? -16.271 -2.145 -4.002 1.00 95.06 84 ASN A C 1
ATOM 629 O O . ASN A 1 84 ? -15.643 -1.697 -3.044 1.00 95.06 84 ASN A O 1
ATOM 633 N N . PRO A 1 85 ? -17.236 -1.404 -4.586 1.00 94.44 85 PRO A N 1
ATOM 634 C CA . PRO A 1 85 ? -17.563 -0.037 -4.166 1.00 94.44 85 PRO A CA 1
ATOM 635 C C . PRO A 1 85 ? -17.996 0.115 -2.702 1.00 94.44 85 PRO A C 1
ATOM 637 O O . PRO A 1 85 ? -17.988 1.227 -2.180 1.00 94.44 85 PRO A O 1
ATOM 640 N N . GLN A 1 86 ? -18.424 -0.976 -2.063 1.00 94.94 86 GLN A N 1
ATOM 641 C CA . GLN A 1 86 ? -18.791 -1.005 -0.647 1.00 94.94 86 GLN A CA 1
ATOM 642 C C . GLN A 1 86 ? -17.618 -1.372 0.265 1.00 94.94 86 GLN A C 1
ATOM 644 O O . GLN A 1 86 ? -17.780 -1.353 1.485 1.00 94.94 86 GLN A O 1
ATOM 649 N N . ALA A 1 87 ? -16.456 -1.710 -0.302 1.00 96.31 87 ALA A N 1
ATOM 650 C CA . ALA A 1 87 ? -15.287 -2.063 0.475 1.00 96.31 87 ALA A CA 1
ATOM 651 C C . ALA A 1 87 ? -14.777 -0.852 1.264 1.00 96.31 87 ALA A C 1
ATOM 653 O O . ALA A 1 87 ? -14.610 0.247 0.730 1.00 96.31 87 ALA A O 1
ATOM 654 N N . PHE A 1 88 ? -14.487 -1.055 2.546 1.00 96.56 88 PHE A N 1
ATOM 655 C CA . PHE A 1 88 ? -13.837 -0.053 3.383 1.00 96.56 88 PHE A CA 1
ATOM 656 C C . PHE A 1 88 ? -12.786 -0.692 4.289 1.00 96.56 88 PHE A C 1
ATOM 658 O O . PHE A 1 88 ? -12.868 -1.865 4.654 1.00 96.56 88 PHE A O 1
ATOM 665 N N . ALA A 1 89 ? -11.778 0.103 4.646 1.00 96.81 89 ALA A N 1
ATOM 666 C CA . ALA A 1 89 ? -10.682 -0.320 5.503 1.00 96.81 89 ALA A CA 1
ATOM 667 C C . ALA A 1 89 ? -10.866 0.216 6.926 1.00 96.81 89 ALA A C 1
ATOM 669 O O . ALA A 1 89 ? -11.213 1.382 7.131 1.00 96.81 89 ALA A O 1
ATOM 670 N N . ARG A 1 90 ? -10.575 -0.621 7.921 1.00 96.81 90 ARG A N 1
ATOM 671 C CA . ARG A 1 90 ? -10.637 -0.256 9.336 1.00 96.81 90 ARG A CA 1
ATOM 672 C C . ARG A 1 90 ? -9.378 -0.709 10.059 1.00 96.81 90 ARG A C 1
ATOM 674 O O . ARG A 1 90 ? -9.014 -1.884 10.015 1.00 96.81 90 ARG A O 1
ATOM 681 N N . LEU A 1 91 ? -8.743 0.211 10.787 1.00 96.25 91 LEU A N 1
ATOM 682 C CA . LEU A 1 91 ? -7.679 -0.150 11.722 1.00 96.25 91 LEU A CA 1
ATOM 683 C C . LEU A 1 91 ? -8.245 -1.080 12.798 1.00 96.25 91 LEU A C 1
ATOM 685 O O . LEU A 1 91 ? -9.237 -0.770 13.466 1.00 96.25 91 LEU A O 1
ATOM 689 N N . VAL A 1 92 ? -7.614 -2.235 12.965 1.00 94.44 92 VAL A N 1
ATOM 690 C CA . VAL A 1 92 ? -7.939 -3.157 14.048 1.00 94.44 92 VAL A CA 1
ATOM 691 C C . VAL A 1 92 ? -7.172 -2.675 15.273 1.00 94.44 92 VAL A C 1
ATOM 693 O O . VAL A 1 92 ? -5.943 -2.723 15.296 1.00 94.44 92 VAL A O 1
ATOM 696 N N . GLY A 1 93 ? -7.898 -2.153 16.264 1.00 75.75 93 GLY A N 1
ATOM 697 C CA . GLY A 1 93 ? -7.301 -1.709 17.523 1.00 75.75 93 GLY A CA 1
ATOM 698 C C . GLY A 1 93 ? -6.570 -2.847 18.249 1.00 75.75 93 GLY A C 1
ATOM 699 O O . GLY A 1 93 ? -6.816 -4.023 17.951 1.00 75.75 93 GLY A O 1
ATOM 700 N N . PRO A 1 94 ? -5.679 -2.525 19.203 1.00 59.53 94 PRO A N 1
ATOM 701 C CA . PRO A 1 94 ? -5.106 -3.545 20.068 1.00 59.53 94 PRO A CA 1
ATOM 702 C C . PRO A 1 94 ? -6.244 -4.292 20.773 1.00 59.53 94 PRO A C 1
ATOM 704 O O . PRO A 1 94 ? -7.227 -3.677 21.194 1.00 59.53 94 PRO A O 1
ATOM 707 N N . ARG A 1 95 ? -6.124 -5.620 20.840 1.00 44.28 95 ARG A N 1
ATOM 708 C CA . ARG A 1 95 ? -6.956 -6.417 21.746 1.00 44.28 95 ARG A CA 1
ATOM 709 C C . ARG A 1 95 ? -6.698 -6.009 23.190 1.00 44.28 95 ARG A C 1
ATOM 711 O O . ARG A 1 95 ? -5.528 -5.685 23.494 1.00 44.28 95 ARG A O 1
#

Secondary structure (DSSP, 8-state):
-EEEE-SS-EEEESS---PPPPEEEE-HHHHHHHT--TT-EEEEEEESSTT-EEEEEEEEEE-TT--SEEE--HHHHHHHTTTSTT-EEEEE---

Radius of gyration: 16.67 Å; chains: 1; bounding box: 40×28×50 Å

pLDDT: mean 96.18, std 7.09, range [44.28, 98.75]

Organism: NCBI:txid340190

Sequence (95 aa):
GIRLVSPFAELELPSGVIVAQRHIHMSPLDALILKVSHGDMVSVAIEGDDRGLIFNNVAIRVSPDMRLEMHIDTDEANAAGADNPQAFARLVGPR

Foldseek 3Di:
DDWDDDPVDIDDDPDDDDDDQKAWEDEPVRCVVVVHDAQDWFKKWKDQDPLIDIDGRHGYHYDNPTHTDIDDDPVVCVSHVVVPPRIDMDTDDDD

InterPro domains:
  IPR008300 Phosphate propanoyltransferase [PF06130] (1-82)
  IPR008300 Phosphate propanoyltransferase [PTHR39453] (1-92)